Protein AF-A0A8T7GDS8-F1 (afdb_monomer)

Secondary structure (DSSP, 8-state):
------------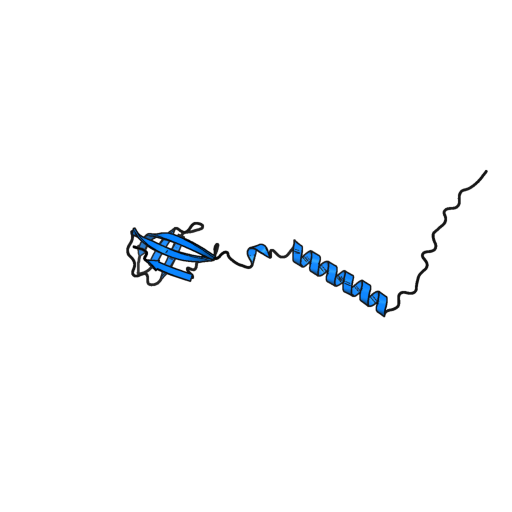-----HHHHHHHHHHHHHHHHHHHHHHTS-GGGSS--EEEEEEEEEEEETTEEEEE-SSSEEEETT----TT-EEEEEEETTSS-EEEEEE--

pLDDT: mean 84.27, std 15.58, range [41.81, 96.38]

Foldseek 3Di:
DDDDDDPPPPPPCPVQPPVNVCVVVVVVVVVVVVVCCVPVPPPVPPFFDKDKDKWFFQDDDPQWTWTQDPAGIEIDHNDPDDGGFIKTWIDGPPDRDTPDIDTDD

Structure (mmCIF, N/CA/C/O backbone):
data_AF-A0A8T7GDS8-F1
#
_entry.id   AF-A0A8T7GDS8-F1
#
loop_
_atom_site.group_PDB
_atom_site.id
_atom_site.type_symbol
_atom_site.label_atom_id
_atom_site.label_alt_id
_atom_site.label_comp_id
_atom_site.label_asym_id
_atom_site.label_entity_id
_atom_site.label_seq_id
_atom_site.pdbx_PDB_ins_code
_atom_site.Cartn_x
_atom_site.Cartn_y
_atom_site.Cartn_z
_atom_site.occupancy
_atom_site.B_iso_or_equiv
_atom_site.auth_seq_id
_atom_site.auth_comp_id
_atom_site.auth_asym_id
_atom_site.auth_atom_id
_atom_site.pdbx_PDB_model_num
ATOM 1 N N . MET A 1 1 ? 12.738 4.293 -81.200 1.00 45.09 1 MET A N 1
ATOM 2 C CA . MET A 1 1 ? 12.335 5.231 -80.138 1.00 45.09 1 MET A CA 1
ATOM 3 C C . MET A 1 1 ? 12.560 4.521 -78.818 1.00 45.09 1 MET A C 1
ATOM 5 O O . MET A 1 1 ? 12.277 3.336 -78.733 1.00 45.09 1 MET A O 1
ATOM 9 N N . ASP A 1 2 ? 13.202 5.259 -77.927 1.00 41.81 2 ASP A N 1
ATOM 10 C CA . ASP A 1 2 ? 13.805 4.973 -76.623 1.00 41.81 2 ASP A CA 1
ATOM 11 C C . ASP A 1 2 ? 13.307 3.759 -75.802 1.00 41.81 2 ASP A C 1
ATOM 13 O O . ASP A 1 2 ? 12.123 3.643 -75.493 1.00 41.81 2 ASP A O 1
ATOM 17 N N . TYR A 1 3 ? 14.245 2.886 -75.407 1.00 49.97 3 TYR A N 1
ATOM 18 C CA . TYR A 1 3 ? 14.071 1.899 -74.335 1.00 49.97 3 TYR A CA 1
ATOM 19 C C . TYR A 1 3 ? 14.642 2.514 -73.054 1.00 49.97 3 TYR A C 1
ATOM 21 O O . TYR A 1 3 ? 15.858 2.544 -72.876 1.00 49.97 3 TYR A O 1
ATOM 29 N N . GLY A 1 4 ? 13.768 3.016 -72.179 1.00 45.41 4 GLY A N 1
ATOM 30 C CA . GLY A 1 4 ? 14.158 3.572 -70.884 1.00 45.41 4 GLY A CA 1
ATOM 31 C C . GLY A 1 4 ? 14.806 2.502 -70.005 1.00 45.41 4 GLY A C 1
ATOM 32 O O . GLY A 1 4 ? 14.130 1.601 -69.508 1.00 45.41 4 GLY A O 1
ATOM 33 N N . GLY A 1 5 ? 16.128 2.589 -69.857 1.00 42.50 5 GLY A N 1
ATOM 34 C CA . GLY A 1 5 ? 16.913 1.775 -68.940 1.00 42.50 5 GLY A CA 1
ATOM 35 C C . GLY A 1 5 ? 16.553 2.101 -67.495 1.00 42.50 5 GLY A C 1
ATOM 36 O O . GLY A 1 5 ? 16.478 3.261 -67.100 1.00 42.50 5 GLY A O 1
ATOM 37 N N . TYR A 1 6 ? 16.322 1.060 -66.706 1.00 58.66 6 TYR A N 1
ATOM 38 C CA . TYR A 1 6 ? 16.236 1.158 -65.261 1.00 58.66 6 TYR A CA 1
ATOM 39 C C . TYR A 1 6 ? 17.641 1.489 -64.742 1.00 58.66 6 TYR A C 1
ATOM 41 O O . TYR A 1 6 ? 18.564 0.680 -64.839 1.00 58.66 6 TYR A O 1
ATOM 49 N 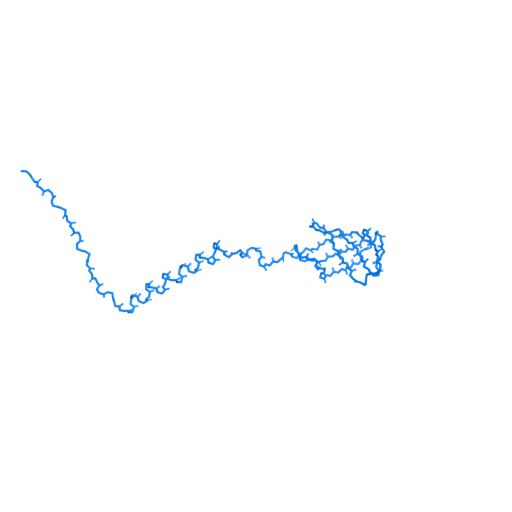N . GLU A 1 7 ? 17.829 2.699 -64.226 1.00 51.03 7 GLU A N 1
ATOM 50 C CA . GLU A 1 7 ? 19.009 3.016 -63.432 1.00 51.03 7 GLU A CA 1
ATOM 51 C C . GLU A 1 7 ? 18.908 2.195 -62.145 1.00 51.03 7 GLU A C 1
ATOM 53 O O . GLU A 1 7 ? 18.185 2.538 -61.209 1.00 51.03 7 GLU A O 1
ATOM 58 N N . ILE A 1 8 ? 19.593 1.050 -62.116 1.00 54.56 8 ILE A N 1
ATOM 59 C CA . ILE A 1 8 ? 19.934 0.402 -60.856 1.00 54.56 8 ILE A CA 1
ATOM 60 C C . ILE A 1 8 ? 20.828 1.417 -60.151 1.00 54.56 8 ILE A C 1
ATOM 62 O O . ILE A 1 8 ? 21.990 1.583 -60.527 1.00 54.56 8 ILE A O 1
ATOM 66 N N . ALA A 1 9 ? 20.275 2.149 -59.185 1.00 52.50 9 ALA A N 1
ATOM 67 C CA . ALA A 1 9 ? 21.082 2.911 -58.254 1.00 52.50 9 ALA A CA 1
ATOM 68 C C . ALA A 1 9 ? 22.052 1.908 -57.626 1.00 52.50 9 ALA A C 1
ATOM 70 O O . ALA A 1 9 ? 21.640 1.025 -56.874 1.00 52.50 9 ALA A O 1
ATOM 71 N N . ASN A 1 10 ? 23.322 1.983 -58.031 1.00 46.03 10 ASN A N 1
ATOM 72 C CA . ASN A 1 10 ? 24.399 1.281 -57.361 1.00 46.03 10 ASN A CA 1
ATOM 73 C C . ASN A 1 10 ? 24.321 1.710 -55.899 1.00 46.03 10 ASN A C 1
ATOM 75 O O . ASN A 1 10 ? 24.590 2.867 -55.577 1.00 46.03 10 ASN A O 1
ATOM 79 N N . GLU A 1 11 ? 23.890 0.795 -55.037 1.00 52.12 11 GLU A N 1
ATOM 80 C CA . GLU A 1 11 ? 24.012 0.954 -53.602 1.00 52.12 11 GLU A CA 1
ATOM 81 C C . GLU A 1 11 ? 25.517 1.006 -53.341 1.00 52.12 11 GLU A C 1
ATOM 83 O O . GLU A 1 11 ? 26.232 0.006 -53.439 1.00 52.12 11 GLU A O 1
ATOM 88 N N . GLU A 1 12 ? 26.027 2.223 -53.163 1.00 44.94 12 GLU A N 1
ATOM 89 C CA . GLU A 1 12 ? 27.414 2.474 -52.824 1.00 44.94 12 GLU A CA 1
ATOM 90 C C . GLU A 1 12 ? 27.638 1.795 -51.471 1.00 44.94 12 GLU A C 1
ATOM 92 O O . GLU A 1 12 ? 27.266 2.312 -50.417 1.00 44.94 12 GLU A O 1
ATOM 97 N N . HIS A 1 13 ? 28.163 0.567 -51.500 1.00 51.69 13 HIS A N 1
ATOM 98 C CA . HIS A 1 13 ? 28.569 -0.156 -50.307 1.00 51.69 13 HIS A CA 1
ATOM 99 C C . HIS A 1 13 ? 29.751 0.598 -49.691 1.00 51.69 13 HIS A C 1
ATOM 101 O O . HIS A 1 13 ? 30.913 0.224 -49.854 1.00 51.69 13 HIS A O 1
ATOM 107 N N . HIS A 1 14 ? 29.459 1.669 -48.952 1.00 56.06 14 HIS A N 1
ATOM 108 C CA . HIS A 1 14 ? 30.340 2.160 -47.912 1.00 56.06 14 HIS A CA 1
ATOM 109 C C . HIS A 1 14 ? 30.608 0.957 -47.016 1.00 56.06 14 HIS A C 1
ATOM 111 O O . HIS A 1 14 ? 29.706 0.500 -46.314 1.00 56.06 14 HIS A O 1
ATOM 117 N N . GLY A 1 15 ? 31.813 0.388 -47.098 1.00 58.81 15 GLY A N 1
ATOM 118 C CA . GLY A 1 15 ? 32.233 -0.698 -46.226 1.00 58.81 15 GLY A CA 1
ATOM 119 C C . GLY A 1 15 ? 32.066 -0.229 -44.790 1.00 58.81 15 GLY A C 1
ATOM 120 O O . GLY A 1 15 ? 32.892 0.534 -44.288 1.00 58.81 15 GLY A O 1
ATOM 121 N N . LEU A 1 16 ? 30.950 -0.610 -44.165 1.00 64.50 16 LEU A N 1
ATOM 122 C CA . LEU A 1 16 ? 30.622 -0.189 -42.816 1.00 64.50 16 LEU A CA 1
ATOM 123 C C . LEU A 1 16 ? 31.744 -0.701 -41.930 1.00 64.50 16 LEU A C 1
ATOM 125 O O . LEU A 1 16 ? 31.974 -1.907 -41.826 1.00 64.50 16 LEU A O 1
ATOM 129 N N . SER A 1 17 ? 32.474 0.225 -41.313 1.00 83.88 17 SER A N 1
ATOM 130 C CA . SER A 1 17 ? 33.510 -0.149 -40.363 1.00 83.88 17 SER A CA 1
ATOM 131 C C . SER A 1 17 ? 32.877 -1.024 -39.282 1.00 83.88 17 SER A C 1
ATOM 133 O O . SER A 1 17 ? 31.769 -0.732 -38.831 1.00 83.88 17 SER A O 1
ATOM 135 N N . ASN A 1 18 ? 33.580 -2.050 -38.797 1.00 82.62 18 ASN A N 1
ATOM 136 C CA . ASN A 1 18 ? 33.098 -2.906 -37.702 1.00 82.62 18 ASN A CA 1
ATOM 137 C C . ASN A 1 18 ? 32.609 -2.088 -36.491 1.00 82.62 18 ASN A C 1
ATOM 139 O O . ASN A 1 18 ? 31.694 -2.497 -35.780 1.00 82.62 18 ASN A O 1
ATOM 143 N N . ARG A 1 19 ? 33.177 -0.890 -36.289 1.00 82.94 19 ARG A N 1
ATOM 144 C CA . ARG A 1 19 ? 32.731 0.076 -35.281 1.00 82.94 19 ARG A CA 1
ATOM 145 C C . ARG A 1 19 ? 31.352 0.673 -35.591 1.00 82.94 19 ARG A C 1
ATOM 147 O O . ARG A 1 19 ? 30.538 0.803 -34.687 1.00 82.94 19 ARG A O 1
ATOM 154 N N . GLN A 1 20 ? 31.086 1.037 -36.842 1.00 86.69 20 GLN A N 1
ATOM 155 C CA . GLN A 1 20 ? 29.784 1.550 -37.282 1.00 86.69 20 GLN A CA 1
ATOM 156 C C . GLN A 1 20 ? 28.722 0.448 -37.258 1.00 86.69 20 GLN A C 1
ATOM 158 O O . GLN A 1 20 ? 27.622 0.676 -36.764 1.00 86.69 20 GLN A O 1
ATOM 163 N N . LEU A 1 21 ? 29.072 -0.762 -37.701 1.00 87.19 21 LEU A N 1
ATOM 164 C CA . LEU A 1 21 ? 28.168 -1.909 -37.661 1.00 87.19 21 LEU A CA 1
ATOM 165 C C . LEU A 1 21 ? 27.805 -2.294 -36.220 1.00 87.19 21 LEU A C 1
ATOM 167 O O . LEU A 1 21 ? 26.635 -2.517 -35.920 1.00 87.19 21 LEU A O 1
ATOM 171 N N . GLY A 1 22 ? 28.784 -2.295 -35.309 1.00 93.06 22 GLY A N 1
ATOM 172 C CA . GLY A 1 22 ? 28.547 -2.539 -33.886 1.00 93.06 22 GLY A CA 1
ATOM 173 C C . GLY A 1 22 ? 27.625 -1.500 -33.244 1.00 93.06 22 GLY A C 1
ATOM 174 O O . GLY A 1 22 ? 26.774 -1.859 -32.433 1.00 93.06 22 GLY A O 1
ATOM 175 N N . LEU A 1 23 ? 27.738 -0.227 -33.64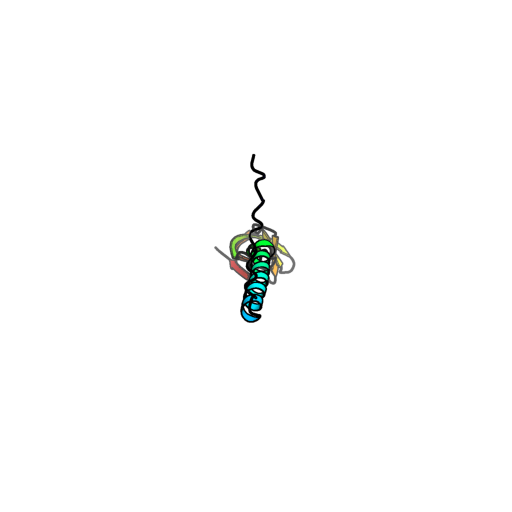0 1.00 93.69 23 LEU A N 1
ATOM 176 C CA . LEU A 1 23 ? 26.839 0.830 -33.171 1.00 93.69 23 LEU A CA 1
ATOM 177 C C . LEU A 1 23 ? 25.410 0.624 -33.674 1.00 93.69 23 LEU A C 1
ATOM 179 O O . LEU A 1 23 ? 24.489 0.674 -32.869 1.00 93.69 23 LEU A O 1
ATOM 183 N N . ILE A 1 24 ? 25.228 0.352 -34.968 1.00 93.12 24 ILE A N 1
ATOM 184 C CA . ILE A 1 24 ? 23.902 0.129 -35.565 1.00 93.12 24 ILE A CA 1
ATOM 185 C C . ILE A 1 24 ? 23.232 -1.101 -34.946 1.00 93.12 24 ILE A C 1
ATOM 187 O O . ILE A 1 24 ? 22.060 -1.061 -34.578 1.00 93.12 24 ILE A O 1
ATOM 191 N N . PHE A 1 25 ? 23.979 -2.192 -34.784 1.00 94.06 25 PHE A N 1
ATOM 192 C CA . PHE A 1 25 ? 23.455 -3.412 -34.181 1.00 94.06 25 PHE A CA 1
ATOM 193 C C . PHE A 1 25 ? 23.107 -3.212 -32.701 1.00 94.06 25 PHE A C 1
ATOM 195 O O . PHE A 1 25 ? 22.034 -3.613 -32.249 1.00 94.06 25 PHE A O 1
ATOM 202 N N . GLY A 1 26 ? 23.982 -2.537 -31.952 1.00 95.12 26 GLY A N 1
ATOM 203 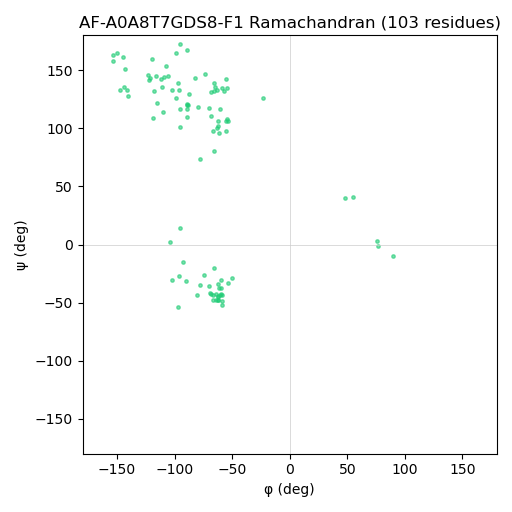C CA . GLY A 1 26 ? 23.752 -2.232 -30.544 1.00 95.12 26 GLY A CA 1
ATOM 204 C C . GLY A 1 26 ? 22.524 -1.347 -30.328 1.00 95.12 26 GLY A C 1
ATOM 205 O O . GLY A 1 26 ? 21.699 -1.644 -29.464 1.00 95.12 26 GLY A O 1
ATOM 206 N N . THR A 1 27 ? 22.361 -0.292 -31.130 1.00 94.88 27 THR A N 1
ATOM 207 C CA . THR A 1 27 ? 21.200 0.602 -31.020 1.00 94.88 27 THR A CA 1
ATOM 208 C C . THR A 1 27 ? 19.909 -0.071 -31.468 1.00 94.88 27 THR A C 1
ATOM 210 O O . THR A 1 27 ? 18.880 0.148 -30.832 1.00 94.88 27 THR A O 1
ATOM 213 N N . ALA A 1 28 ? 19.947 -0.931 -32.490 1.00 95.38 28 ALA A N 1
ATOM 214 C CA . ALA A 1 28 ? 18.784 -1.700 -32.922 1.00 95.38 28 ALA A CA 1
ATOM 215 C C . ALA A 1 28 ? 18.285 -2.646 -31.818 1.00 95.38 28 ALA A C 1
ATOM 217 O O . ALA A 1 28 ? 17.099 -2.638 -31.491 1.00 95.38 28 ALA A O 1
ATOM 218 N N . ILE A 1 29 ? 19.186 -3.406 -31.186 1.00 96.38 29 ILE A N 1
ATOM 219 C CA . ILE A 1 29 ? 18.831 -4.299 -30.073 1.00 96.38 29 ILE A CA 1
ATOM 220 C C . ILE A 1 29 ? 18.276 -3.505 -28.890 1.00 96.38 29 ILE A C 1
ATOM 222 O O . ILE A 1 29 ? 17.226 -3.857 -28.351 1.00 96.38 29 ILE A O 1
ATOM 226 N N . LEU A 1 30 ? 18.947 -2.420 -28.495 1.00 95.88 30 LEU A N 1
ATOM 227 C CA . LEU A 1 30 ? 18.478 -1.574 -27.399 1.00 95.88 30 LEU A CA 1
ATOM 228 C C . LEU A 1 30 ? 17.088 -0.994 -27.699 1.00 95.88 30 LEU A C 1
ATOM 230 O O . LEU A 1 30 ? 16.215 -1.017 -26.834 1.00 95.88 30 LEU A O 1
ATOM 234 N N . GLY A 1 31 ? 16.864 -0.533 -28.931 1.00 95.19 31 GLY A N 1
ATOM 235 C CA . GLY A 1 31 ? 15.574 -0.024 -29.389 1.00 95.19 31 GLY A CA 1
ATOM 236 C C . GLY A 1 31 ? 14.460 -1.063 -29.268 1.00 95.19 31 GLY A C 1
ATOM 237 O O . GLY A 1 31 ? 13.388 -0.745 -28.755 1.00 95.19 31 GLY A O 1
ATOM 238 N N . ILE A 1 32 ? 14.729 -2.317 -29.647 1.00 94.56 32 ILE A N 1
ATOM 239 C CA . ILE A 1 32 ? 13.789 -3.430 -29.459 1.00 94.56 32 ILE A CA 1
ATOM 240 C C . ILE A 1 32 ? 13.455 -3.586 -27.971 1.00 94.56 32 ILE A C 1
ATOM 242 O O . ILE A 1 32 ? 12.284 -3.549 -27.609 1.00 94.56 32 ILE A O 1
ATOM 246 N N . PHE A 1 33 ? 14.447 -3.679 -27.083 1.00 93.44 33 PHE A N 1
ATOM 247 C CA . PHE A 1 33 ? 14.177 -3.824 -25.647 1.00 93.44 33 PHE A CA 1
ATOM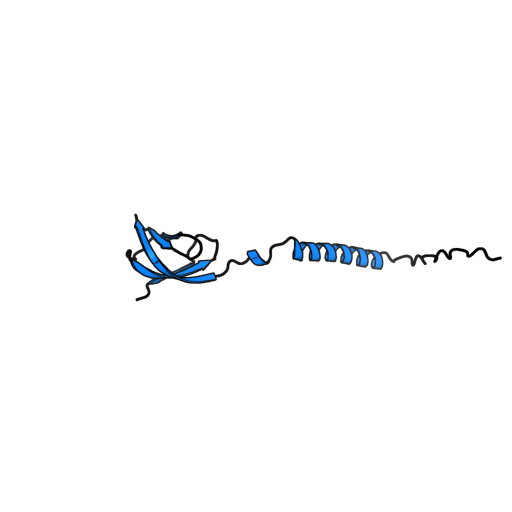 248 C C . PHE A 1 33 ? 13.370 -2.663 -25.061 1.00 93.44 33 PHE A C 1
ATOM 250 O O . PHE A 1 33 ? 12.497 -2.903 -24.231 1.00 93.44 33 PHE A O 1
ATOM 257 N N . VAL A 1 34 ? 13.604 -1.427 -25.509 1.00 92.19 34 VAL A N 1
ATOM 258 C CA . VAL A 1 34 ? 12.818 -0.261 -25.077 1.00 92.19 34 VAL A CA 1
ATOM 259 C C . VAL A 1 34 ? 11.359 -0.388 -25.511 1.00 92.19 34 VAL A C 1
ATOM 261 O O . VAL A 1 34 ? 10.465 -0.214 -24.688 1.00 92.19 34 VAL A O 1
ATOM 264 N N . VAL A 1 35 ? 11.096 -0.743 -26.772 1.00 91.19 35 VAL A N 1
ATOM 265 C CA . VAL A 1 35 ? 9.727 -0.963 -27.268 1.00 91.19 35 VAL A CA 1
ATOM 266 C C . VAL A 1 35 ? 9.046 -2.070 -26.458 1.00 91.19 35 VAL A C 1
ATOM 268 O O . VAL A 1 35 ? 7.951 -1.874 -25.934 1.00 91.19 35 VAL A O 1
ATOM 271 N N . PHE A 1 36 ? 9.714 -3.207 -26.265 1.00 90.44 36 PHE A N 1
ATOM 272 C CA . PHE A 1 36 ? 9.174 -4.310 -25.470 1.00 90.44 36 PHE A CA 1
ATOM 273 C C . PHE A 1 36 ? 8.901 -3.884 -24.017 1.00 90.44 36 PHE A C 1
ATOM 275 O O . PHE A 1 36 ? 7.829 -4.170 -23.490 1.00 90.44 36 PHE A O 1
ATOM 282 N N . ALA A 1 37 ? 9.807 -3.140 -23.382 1.00 85.81 37 ALA A N 1
ATOM 283 C CA . ALA A 1 37 ? 9.610 -2.637 -22.025 1.00 85.81 37 ALA A CA 1
ATOM 284 C C . ALA A 1 37 ? 8.415 -1.677 -21.914 1.00 85.81 37 ALA A C 1
ATOM 286 O O . ALA A 1 37 ? 7.727 -1.684 -20.900 1.00 85.81 37 ALA A O 1
ATOM 287 N N . LEU A 1 38 ? 8.133 -0.875 -22.943 1.00 85.12 38 LEU A N 1
ATOM 288 C CA . LEU A 1 38 ? 7.010 0.065 -22.921 1.00 85.12 38 LEU A CA 1
ATOM 289 C C . LEU A 1 38 ? 5.653 -0.604 -23.177 1.00 85.12 38 LEU A C 1
ATOM 291 O O . LEU A 1 38 ? 4.656 -0.172 -22.602 1.00 85.12 38 LEU A O 1
ATOM 295 N N . PHE A 1 39 ? 5.598 -1.630 -24.033 1.00 84.62 39 PHE A N 1
ATOM 296 C CA . PHE A 1 39 ? 4.327 -2.229 -24.466 1.00 84.62 39 PHE A CA 1
ATOM 297 C C . PHE A 1 39 ? 3.986 -3.557 -23.787 1.00 84.62 39 PHE A C 1
ATOM 299 O O . PHE A 1 39 ? 2.808 -3.865 -23.626 1.00 84.62 39 PHE A O 1
ATOM 306 N N . ILE A 1 40 ? 4.983 -4.354 -23.396 1.00 82.12 40 ILE A N 1
ATOM 307 C CA . ILE A 1 40 ? 4.763 -5.682 -22.798 1.00 82.12 40 ILE A CA 1
ATOM 308 C C . ILE A 1 40 ? 4.805 -5.616 -21.276 1.00 82.12 40 ILE A C 1
ATOM 310 O O . ILE A 1 40 ? 4.154 -6.422 -20.614 1.00 8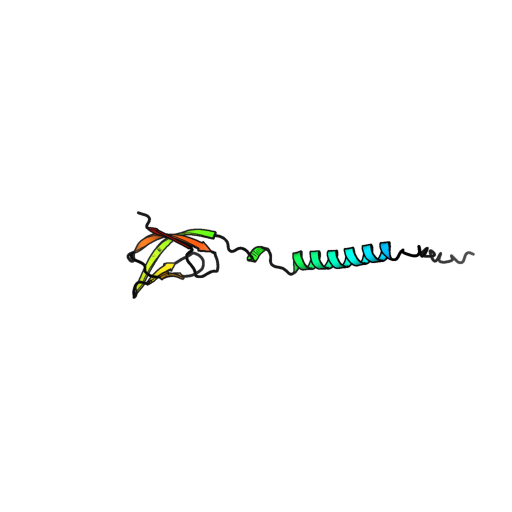2.12 40 ILE A O 1
ATOM 314 N N . PHE A 1 41 ? 5.528 -4.654 -20.700 1.00 78.62 41 PHE A N 1
ATOM 315 C CA . PHE A 1 41 ? 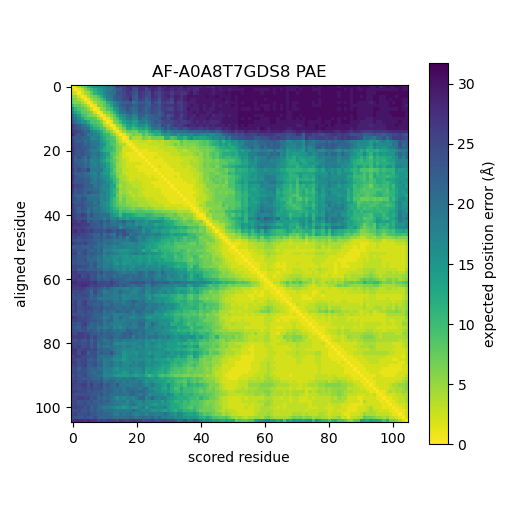5.581 -4.517 -19.255 1.00 78.62 41 PHE A CA 1
ATOM 316 C C . PHE A 1 41 ? 4.442 -3.620 -18.741 1.00 78.62 41 PHE A C 1
ATOM 318 O O . PHE A 1 41 ? 4.372 -2.439 -19.094 1.00 78.62 41 PHE A O 1
ATOM 325 N N . PRO A 1 42 ? 3.552 -4.124 -17.870 1.00 71.75 42 PRO A N 1
ATOM 326 C CA . PRO A 1 42 ? 2.474 -3.330 -17.298 1.00 71.75 42 PRO A CA 1
ATOM 327 C C . PRO A 1 42 ? 3.015 -2.432 -16.174 1.00 71.75 42 PRO A C 1
ATOM 329 O O . PRO A 1 42 ? 2.757 -2.674 -14.997 1.00 71.75 42 PRO A O 1
ATOM 332 N N . ILE A 1 43 ? 3.746 -1.362 -16.523 1.00 67.50 43 ILE A N 1
ATOM 333 C CA . ILE A 1 43 ? 4.302 -0.402 -15.543 1.00 67.50 43 ILE A CA 1
ATOM 334 C C . ILE A 1 43 ? 3.194 0.146 -14.621 1.00 67.50 43 ILE A C 1
ATOM 336 O O . ILE A 1 43 ? 3.425 0.382 -13.438 1.00 67.50 43 ILE A O 1
ATOM 340 N N . LYS A 1 44 ? 1.966 0.294 -15.138 1.00 66.06 44 LYS A N 1
ATOM 341 C CA . LYS A 1 44 ? 0.822 0.864 -14.406 1.00 66.06 44 LYS A CA 1
ATOM 342 C C . LYS A 1 44 ? 0.337 0.022 -13.217 1.00 66.06 44 LYS A C 1
ATOM 344 O O . LYS A 1 44 ? -0.298 0.582 -12.336 1.00 66.06 44 LYS A O 1
ATOM 349 N N . ASN A 1 45 ? 0.660 -1.273 -13.160 1.00 66.56 45 ASN A N 1
ATOM 350 C CA . ASN A 1 45 ? 0.228 -2.164 -12.074 1.00 66.56 45 ASN A CA 1
ATOM 351 C C . ASN A 1 45 ? 1.347 -2.481 -11.068 1.00 66.56 45 ASN A C 1
ATOM 353 O O . ASN A 1 45 ? 1.132 -3.270 -10.151 1.00 66.56 45 ASN A O 1
ATOM 357 N N . LEU A 1 46 ? 2.546 -1.908 -11.232 1.00 72.94 46 LEU A N 1
ATOM 358 C CA . LEU A 1 46 ? 3.680 -2.228 -10.359 1.00 72.94 46 LEU A CA 1
ATOM 359 C C . LEU A 1 46 ? 3.579 -1.613 -8.963 1.00 72.94 46 LEU A C 1
ATOM 361 O O . LEU A 1 46 ? 4.151 -2.154 -8.020 1.00 72.94 46 LEU A O 1
ATOM 365 N N . PHE A 1 47 ? 2.869 -0.495 -8.830 1.00 80.44 47 PHE A N 1
ATOM 366 C CA . PHE A 1 47 ? 2.705 0.197 -7.560 1.00 80.44 47 PHE A CA 1
ATOM 367 C C . PHE A 1 47 ? 1.222 0.233 -7.209 1.00 80.44 47 PHE A C 1
ATOM 369 O O . PHE A 1 47 ? 0.465 0.943 -7.872 1.00 80.44 47 PHE A O 1
ATOM 376 N N . PRO A 1 48 ? 0.793 -0.539 -6.197 1.00 83.50 48 PRO A N 1
ATOM 377 C CA . PRO A 1 48 ? -0.567 -0.457 -5.700 1.00 83.50 48 PRO A CA 1
ATOM 378 C C . PRO A 1 48 ? -0.866 0.964 -5.222 1.00 83.50 48 PRO A C 1
ATOM 380 O O . PRO A 1 48 ? -0.060 1.558 -4.501 1.00 83.50 48 PRO A O 1
ATOM 383 N N . GLU A 1 49 ? -2.028 1.489 -5.595 1.00 88.81 49 GLU A N 1
ATOM 384 C CA . GLU A 1 49 ? -2.513 2.766 -5.079 1.00 88.81 49 GLU A CA 1
ATOM 385 C C . GLU A 1 49 ? -2.736 2.666 -3.565 1.00 88.81 49 GLU A C 1
ATOM 387 O O . GLU A 1 49 ? -3.313 1.691 -3.078 1.00 88.81 49 GLU A O 1
ATOM 392 N N . LEU A 1 50 ? -2.247 3.657 -2.817 1.00 92.44 50 LEU A N 1
ATOM 393 C CA . LEU A 1 50 ? -2.444 3.731 -1.374 1.00 92.44 50 LEU A CA 1
ATOM 394 C C . LEU A 1 50 ? -3.735 4.506 -1.093 1.00 92.44 50 LEU A C 1
ATOM 396 O O . LEU A 1 50 ? -3.794 5.714 -1.312 1.00 92.44 50 LEU A O 1
ATOM 400 N N . ILE A 1 51 ? -4.759 3.806 -0.615 1.00 94.06 51 ILE A N 1
ATOM 401 C CA . ILE A 1 51 ? -6.083 4.365 -0.339 1.00 94.06 51 ILE A CA 1
ATOM 402 C C . ILE A 1 51 ? -6.231 4.577 1.159 1.00 94.06 51 ILE A C 1
ATOM 404 O O . ILE A 1 51 ? -5.949 3.668 1.939 1.00 94.06 51 ILE A O 1
ATOM 408 N N . THR A 1 52 ? -6.721 5.758 1.543 1.00 95.56 52 THR A N 1
ATOM 409 C CA . THR A 1 52 ? -7.170 6.054 2.907 1.00 95.56 52 THR A CA 1
ATOM 410 C C . THR A 1 52 ? -8.663 6.340 2.890 1.00 95.56 52 THR A C 1
ATOM 412 O O . THR A 1 52 ? -9.110 7.261 2.208 1.00 95.56 52 THR A O 1
ATOM 415 N N . GLU A 1 53 ? -9.441 5.568 3.643 1.00 95.19 53 GLU A N 1
ATOM 416 C CA . GLU A 1 53 ? -10.893 5.732 3.696 1.00 95.19 53 GLU A CA 1
ATOM 417 C C . GLU A 1 53 ? -11.486 5.440 5.075 1.00 95.19 53 GLU A C 1
ATOM 419 O O . GLU A 1 53 ? -10.872 4.791 5.925 1.00 95.19 53 GLU A O 1
ATOM 424 N N . GLN A 1 54 ? -12.708 5.935 5.285 1.00 95.62 54 GLN A N 1
ATOM 425 C CA . GLN A 1 54 ? -13.464 5.735 6.515 1.00 95.62 54 GLN A CA 1
ATOM 426 C C . GLN A 1 54 ? -14.403 4.544 6.357 1.00 95.62 54 GLN A C 1
ATOM 428 O O . GLN A 1 54 ? -15.342 4.576 5.564 1.00 95.62 54 GLN A O 1
ATOM 433 N N . VAL A 1 55 ? -14.173 3.508 7.150 1.00 94.88 55 VAL A N 1
ATOM 434 C CA . VAL A 1 55 ? -14.947 2.268 7.145 1.00 94.88 55 VAL A CA 1
ATOM 435 C C . VAL A 1 55 ? -15.588 2.036 8.501 1.00 94.88 55 VAL A C 1
ATOM 437 O O . VAL A 1 55 ? -15.162 2.576 9.520 1.00 94.88 55 VAL A O 1
ATOM 440 N N . THR A 1 56 ? -16.627 1.212 8.525 1.00 95.25 56 THR A N 1
ATOM 441 C CA . THR A 1 56 ? -17.258 0.765 9.770 1.00 95.25 56 THR A CA 1
ATOM 442 C C . THR A 1 56 ? -16.995 -0.720 9.963 1.00 95.25 56 THR A C 1
ATOM 444 O O . THR A 1 56 ? -16.997 -1.486 8.998 1.00 95.25 56 THR A O 1
ATOM 447 N N . ILE A 1 57 ? -16.772 -1.137 11.208 1.00 94.88 57 ILE A N 1
ATOM 448 C CA . ILE A 1 57 ? -16.602 -2.554 11.535 1.00 94.88 57 ILE A CA 1
ATOM 449 C C . ILE A 1 57 ? -17.933 -3.273 11.372 1.00 94.88 57 ILE A C 1
ATOM 451 O O . ILE A 1 57 ? -18.892 -2.979 12.088 1.00 94.88 57 ILE A O 1
ATOM 455 N N . VAL A 1 58 ? -17.967 -4.233 10.449 1.00 94.62 58 VAL A N 1
ATOM 456 C CA . VAL A 1 58 ? -19.170 -5.010 10.122 1.00 94.62 58 VAL A CA 1
ATOM 457 C C . VAL A 1 58 ? -19.298 -6.266 10.976 1.00 94.62 58 VAL A C 1
ATOM 459 O O . VAL A 1 58 ? -20.410 -6.675 11.298 1.00 94.62 58 VAL A O 1
ATOM 462 N N . SER A 1 59 ? -18.181 -6.872 11.384 1.00 93.75 59 SER A N 1
ATOM 463 C CA . SER A 1 59 ? -18.197 -8.047 12.255 1.00 93.75 59 SER A CA 1
ATOM 464 C C . SER A 1 59 ? -16.920 -8.171 13.083 1.00 93.75 59 SER A C 1
ATOM 466 O O . SER A 1 59 ? -15.874 -7.612 12.743 1.00 93.75 59 SER A O 1
ATOM 468 N N . LYS A 1 60 ? -17.024 -8.903 14.196 1.00 93.62 60 LYS A N 1
ATOM 469 C CA . LYS A 1 60 ? -15.908 -9.255 15.073 1.00 93.62 60 LYS A CA 1
ATOM 470 C C . LYS A 1 60 ? -16.066 -10.696 15.550 1.00 93.62 60 LYS A C 1
ATOM 472 O O . LYS A 1 60 ? -17.120 -11.047 16.073 1.00 93.62 60 LYS A O 1
ATOM 477 N N . SER A 1 61 ? -15.029 -11.511 15.389 1.00 91.88 61 SER A N 1
ATOM 478 C CA . SER A 1 61 ? -14.981 -12.906 15.845 1.00 91.88 61 SER A CA 1
ATOM 479 C C . SER A 1 61 ? -13.547 -13.261 16.232 1.00 91.88 61 SER A C 1
ATOM 481 O O . SER A 1 61 ? -12.619 -12.896 15.517 1.00 91.88 61 SER A O 1
ATOM 483 N N . ASP A 1 62 ? -13.356 -13.892 17.393 1.00 87.12 62 ASP A N 1
ATOM 484 C CA . ASP A 1 62 ? -12.058 -14.390 17.880 1.00 87.12 62 ASP A CA 1
ATOM 485 C C . ASP A 1 62 ? -10.898 -13.378 17.783 1.00 87.12 62 ASP A C 1
ATOM 487 O O . ASP A 1 62 ? -9.772 -13.701 17.410 1.00 87.12 62 ASP A O 1
ATOM 491 N N . GLY A 1 63 ? -11.178 -12.107 18.097 1.00 86.06 63 GLY A N 1
ATOM 492 C CA . GLY A 1 63 ? -10.183 -11.027 18.052 1.00 86.06 63 GLY A CA 1
ATOM 493 C C . GLY A 1 63 ? -9.831 -10.522 16.644 1.00 86.06 63 GLY A C 1
ATOM 494 O O . GLY A 1 63 ? -8.995 -9.626 16.522 1.00 86.06 63 GLY A O 1
ATOM 495 N N . GLN A 1 64 ? -10.479 -11.032 15.593 1.00 93.00 64 GLN A N 1
ATOM 496 C CA . GLN A 1 64 ? -10.449 -10.474 14.242 1.00 93.00 64 GLN A CA 1
ATOM 497 C C . GLN A 1 64 ? -11.667 -9.584 13.997 1.00 93.00 64 GLN A C 1
ATOM 499 O O . GLN A 1 64 ? -12.799 -9.969 14.290 1.00 93.00 64 GLN A O 1
ATOM 504 N N . CYS A 1 65 ? -11.437 -8.399 13.437 1.00 94.25 65 CYS A N 1
ATOM 505 C CA . CYS A 1 65 ? -12.500 -7.527 12.938 1.00 94.25 65 CYS A CA 1
ATOM 506 C C . CYS A 1 65 ? -12.524 -7.547 11.418 1.00 94.25 65 CYS A C 1
ATOM 508 O O . CYS A 1 65 ? -11.465 -7.576 10.797 1.00 94.25 65 CYS A O 1
ATOM 510 N N . VAL A 1 66 ? -13.712 -7.463 10.829 1.00 94.50 66 VAL A N 1
ATOM 511 C CA . VAL A 1 66 ? -13.882 -7.305 9.385 1.00 94.50 66 VAL A CA 1
ATOM 512 C C . VAL A 1 66 ? -14.430 -5.917 9.092 1.00 94.50 66 VAL A C 1
ATOM 514 O O . VAL A 1 66 ? -15.351 -5.439 9.761 1.00 94.50 66 VAL A O 1
ATOM 517 N N . VAL A 1 67 ? -13.856 -5.278 8.080 1.00 94.94 67 VAL A N 1
ATOM 518 C CA . VAL A 1 67 ? -14.313 -4.010 7.511 1.00 94.94 67 VAL A CA 1
ATOM 519 C C . VAL A 1 67 ? -14.577 -4.198 6.023 1.00 94.94 67 VAL A C 1
ATOM 521 O O . VAL A 1 67 ? -13.881 -4.967 5.361 1.00 94.94 67 VAL A O 1
ATOM 524 N N . ASN A 1 68 ? -15.575 -3.498 5.491 1.00 93.25 68 ASN A N 1
ATOM 525 C CA . ASN A 1 68 ? -15.785 -3.430 4.048 1.00 93.25 68 ASN A CA 1
ATOM 526 C C . ASN A 1 68 ? -14.987 -2.254 3.490 1.00 93.25 68 ASN A C 1
ATOM 528 O O . ASN A 1 68 ? -15.268 -1.110 3.843 1.00 93.25 68 ASN A O 1
ATOM 532 N N . SER A 1 69 ? -14.015 -2.553 2.634 1.00 91.56 69 SER A N 1
ATOM 533 C CA . SER A 1 69 ? -13.314 -1.568 1.808 1.00 91.56 69 SER A CA 1
ATOM 534 C C . SER A 1 69 ? -13.943 -1.479 0.419 1.00 91.56 69 SER A C 1
ATOM 536 O O . SER A 1 69 ? -14.814 -2.284 0.082 1.00 91.56 69 SER A O 1
ATOM 538 N N . GLN A 1 70 ? -13.509 -0.515 -0.398 1.00 88.81 70 GLN A N 1
ATOM 539 C CA . GLN A 1 70 ? -14.075 -0.302 -1.743 1.00 88.81 70 GLN A CA 1
ATOM 540 C C . GLN A 1 70 ? -13.943 -1.507 -2.675 1.00 88.81 70 GLN A C 1
ATOM 542 O O . GLN A 1 70 ? -14.772 -1.680 -3.564 1.00 88.81 70 GLN A O 1
ATOM 547 N N . ASP A 1 71 ? -12.897 -2.315 -2.506 1.00 89.31 71 ASP A N 1
ATOM 548 C CA . ASP A 1 71 ? -12.626 -3.461 -3.366 1.00 89.31 71 ASP A CA 1
ATOM 549 C C . ASP A 1 71 ? -13.131 -4.783 -2.777 1.00 89.31 71 ASP A C 1
ATOM 551 O O . ASP A 1 71 ? -13.882 -5.503 -3.433 1.00 89.31 71 ASP A O 1
ATOM 555 N N . HIS A 1 72 ? -12.737 -5.118 -1.548 1.00 92.62 72 HIS A N 1
ATOM 556 C CA . HIS A 1 72 ? -13.151 -6.348 -0.874 1.00 92.62 72 HIS A CA 1
ATOM 557 C C . HIS A 1 72 ? -13.138 -6.211 0.658 1.00 92.62 72 HIS A C 1
ATOM 559 O O . HIS A 1 72 ? -12.516 -5.294 1.198 1.00 92.62 72 HIS A O 1
ATOM 565 N N . PRO A 1 73 ? -13.810 -7.118 1.396 1.00 93.25 73 PRO A N 1
ATOM 566 C CA . PRO A 1 73 ? -13.742 -7.145 2.853 1.00 93.25 73 PRO A CA 1
ATOM 567 C C . PRO A 1 73 ? -12.333 -7.475 3.354 1.00 93.25 73 PRO A C 1
ATOM 569 O O . PRO A 1 73 ? -11.697 -8.413 2.871 1.00 93.25 73 PRO A O 1
ATOM 572 N N . ARG A 1 74 ? -11.862 -6.740 4.363 1.00 93.50 74 ARG A N 1
ATOM 573 C CA . ARG A 1 74 ? -10.518 -6.882 4.943 1.00 93.50 74 ARG A CA 1
ATOM 574 C C . ARG A 1 74 ? -10.591 -7.213 6.424 1.00 93.50 74 ARG A C 1
ATOM 576 O O . ARG A 1 74 ? -11.448 -6.696 7.140 1.00 93.50 74 ARG A O 1
ATOM 583 N N . GLY A 1 75 ? -9.670 -8.059 6.875 1.00 93.06 75 GLY A N 1
ATOM 584 C CA . GLY A 1 75 ? -9.531 -8.451 8.274 1.00 93.06 75 GLY A CA 1
ATOM 585 C C . GLY A 1 75 ? -8.467 -7.632 9.007 1.00 93.06 75 GLY A C 1
ATOM 586 O O . GLY A 1 75 ? -7.384 -7.404 8.476 1.00 93.06 75 GLY A O 1
ATOM 587 N N . ILE A 1 76 ? -8.750 -7.238 10.247 1.00 93.19 76 ILE A N 1
ATOM 588 C CA . ILE A 1 76 ? -7.786 -6.662 11.195 1.00 93.19 76 ILE A CA 1
ATOM 589 C C . ILE A 1 76 ? -7.562 -7.688 12.307 1.00 93.19 76 ILE A C 1
ATOM 591 O O . ILE A 1 76 ? -8.482 -7.983 13.074 1.00 93.19 76 ILE A O 1
ATOM 595 N N . SER A 1 77 ? -6.347 -8.228 12.408 1.00 91.88 77 SER A N 1
ATOM 596 C CA . SER A 1 77 ? -5.943 -9.127 13.496 1.00 91.88 77 SER A CA 1
ATOM 597 C C . SER A 1 77 ? -5.731 -8.369 14.807 1.00 91.88 77 SER A C 1
ATOM 599 O O . SER A 1 77 ? -5.235 -7.245 14.785 1.00 91.88 77 SER A O 1
ATOM 601 N N . ASN A 1 78 ? -6.025 -9.001 15.948 1.00 89.88 78 ASN A N 1
ATOM 602 C CA . ASN A 1 78 ? -5.871 -8.409 17.287 1.00 89.88 78 ASN A CA 1
ATOM 603 C C . ASN A 1 78 ? -6.619 -7.074 17.442 1.00 89.88 78 ASN A C 1
ATOM 605 O O . ASN A 1 78 ? -6.134 -6.108 18.031 1.00 89.88 78 ASN A O 1
ATOM 609 N N . CYS A 1 79 ? -7.826 -7.026 16.892 1.00 90.12 79 CYS A N 1
ATOM 610 C CA . CYS A 1 79 ? -8.658 -5.842 16.876 1.00 90.12 79 CYS A CA 1
ATOM 611 C C . CYS A 1 79 ? -9.379 -5.632 18.220 1.00 90.12 79 CYS A C 1
ATOM 613 O O . CYS A 1 79 ? -10.236 -6.424 18.627 1.00 90.12 79 CYS A O 1
ATOM 615 N N . ASN A 1 80 ? -9.094 -4.505 18.883 1.00 91.94 80 ASN A N 1
ATOM 616 C CA . ASN A 1 80 ? -9.760 -4.089 20.126 1.00 91.94 80 ASN A CA 1
ATOM 617 C C . ASN A 1 80 ? -10.936 -3.111 19.911 1.00 91.94 80 ASN A C 1
ATOM 619 O O . ASN A 1 80 ? -11.403 -2.462 20.841 1.00 91.94 80 ASN A O 1
ATOM 623 N N . TYR A 1 81 ? -11.412 -2.977 18.678 1.00 92.50 81 TYR A N 1
ATOM 624 C CA . TYR A 1 81 ? -12.565 -2.142 18.348 1.00 92.50 81 TYR A CA 1
ATOM 625 C C . TYR A 1 81 ? -13.873 -2.936 18.457 1.00 92.50 81 TYR A C 1
ATOM 627 O O . TYR A 1 81 ? -13.855 -4.168 18.552 1.00 92.50 81 TYR A O 1
ATOM 635 N N . ASN A 1 82 ? -15.006 -2.239 18.442 1.00 93.50 82 ASN A N 1
ATOM 636 C CA . ASN A 1 82 ? -16.338 -2.833 18.514 1.00 93.50 82 ASN A CA 1
ATOM 637 C C . ASN A 1 82 ? -17.061 -2.761 17.165 1.00 93.50 82 ASN A C 1
ATOM 639 O O . ASN A 1 82 ? -16.804 -1.875 16.354 1.00 93.50 82 ASN A O 1
ATOM 643 N N . VAL A 1 83 ? -17.994 -3.688 16.932 1.00 94.81 83 VAL A N 1
ATOM 644 C CA . VAL A 1 83 ? -18.883 -3.635 15.760 1.00 94.81 83 VAL A CA 1
ATOM 645 C C . VAL A 1 83 ? -19.633 -2.300 15.762 1.00 94.81 83 VAL A C 1
ATOM 647 O O . VAL A 1 83 ? -20.152 -1.889 16.798 1.00 94.81 83 VAL A O 1
ATOM 650 N N . GLY A 1 84 ? -19.661 -1.619 14.616 1.00 93.69 84 GLY A N 1
ATOM 651 C CA . GLY A 1 84 ? -20.219 -0.270 14.486 1.00 93.69 84 GLY A CA 1
ATOM 652 C 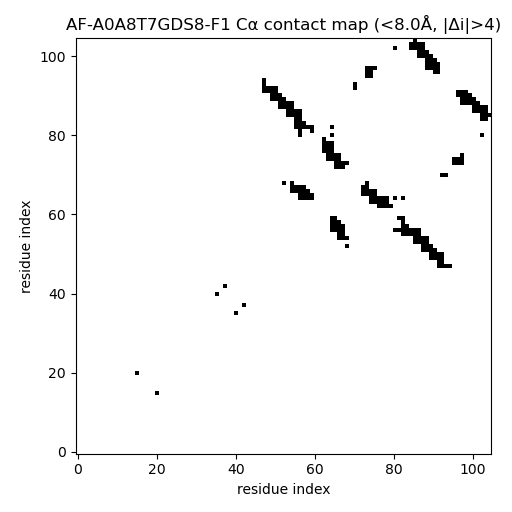C . GLY A 1 84 ? -19.226 0.877 14.718 1.00 93.69 84 GLY A C 1
ATOM 653 O O . GLY A 1 84 ? -19.560 2.019 14.407 1.00 93.69 84 GLY A O 1
ATOM 654 N N . ASP A 1 85 ? -18.006 0.610 15.200 1.00 95.06 85 ASP A N 1
ATOM 655 C CA . ASP A 1 85 ? -16.968 1.641 15.290 1.00 95.06 85 ASP A CA 1
ATOM 656 C C . ASP A 1 85 ? -16.543 2.109 13.892 1.00 95.06 85 ASP A C 1
ATOM 658 O O . ASP A 1 85 ? -16.349 1.298 12.981 1.00 95.06 85 ASP A O 1
ATOM 662 N N . LYS A 1 86 ? -16.346 3.424 13.750 1.00 95.31 86 LYS A N 1
ATOM 663 C CA . LYS A 1 86 ? -15.767 4.034 12.552 1.00 95.31 86 LYS A CA 1
ATOM 664 C C . LYS A 1 86 ? -14.248 4.059 12.660 1.00 95.31 86 LYS A C 1
ATOM 666 O O . LYS A 1 86 ? -13.688 4.529 13.653 1.00 95.31 86 LYS A O 1
ATOM 671 N N . LEU A 1 87 ? -13.585 3.573 11.623 1.00 95.06 87 LEU A N 1
ATOM 672 C CA . LEU A 1 87 ? -12.138 3.566 11.495 1.00 95.06 87 LEU A CA 1
ATOM 673 C C . LEU A 1 87 ? -11.734 4.314 10.232 1.00 95.06 87 LEU A C 1
ATOM 675 O O . LEU A 1 87 ? -12.355 4.150 9.189 1.00 95.06 87 LEU A O 1
ATOM 679 N N . GLU A 1 88 ? -10.651 5.067 10.313 1.00 96.00 88 GLU A N 1
ATOM 680 C CA . GLU A 1 88 ? -9.868 5.455 9.151 1.00 96.00 88 GLU A CA 1
ATOM 681 C C . GLU A 1 88 ? -8.817 4.366 8.921 1.00 96.00 88 GLU A C 1
ATOM 683 O O . GLU A 1 88 ? -8.032 4.059 9.825 1.00 96.00 88 GLU A O 1
ATOM 688 N N . ILE A 1 89 ? -8.849 3.736 7.749 1.00 94.88 89 ILE A N 1
ATOM 689 C CA . ILE A 1 89 ? -7.894 2.697 7.357 1.00 94.88 89 ILE A CA 1
ATOM 690 C C . ILE A 1 89 ? -7.083 3.161 6.156 1.00 94.88 89 ILE A C 1
ATOM 692 O O . ILE A 1 89 ? -7.619 3.820 5.267 1.00 94.88 89 ILE A O 1
ATOM 696 N N . THR A 1 90 ? -5.814 2.764 6.109 1.00 95.19 90 THR A N 1
ATOM 697 C CA . THR A 1 90 ? -4.959 2.922 4.932 1.00 95.19 90 THR A CA 1
ATOM 698 C C . THR A 1 90 ? -4.533 1.553 4.426 1.00 95.19 90 THR A C 1
ATOM 700 O O . THR A 1 90 ? -4.083 0.710 5.205 1.00 95.19 90 THR A O 1
ATOM 703 N N .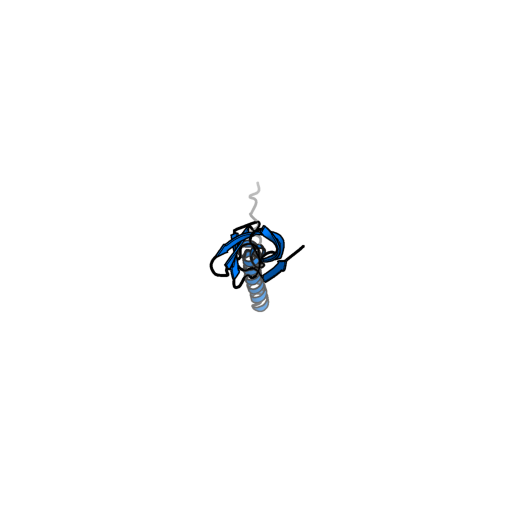 TYR A 1 91 ? -4.661 1.314 3.124 1.00 94.00 91 TYR A N 1
ATOM 704 C CA . TYR A 1 91 ? -4.280 0.051 2.495 1.00 94.00 91 TYR A CA 1
ATOM 705 C C . TYR A 1 91 ? -3.830 0.236 1.049 1.00 94.00 91 TYR A C 1
ATOM 707 O O . TYR A 1 91 ? -4.070 1.261 0.417 1.00 94.00 91 TYR A O 1
ATOM 715 N N . LYS A 1 92 ? -3.183 -0.799 0.515 1.00 92.94 92 LYS A N 1
ATOM 716 C CA . LYS A 1 92 ? -2.822 -0.893 -0.899 1.00 92.94 92 LYS A CA 1
ATOM 717 C C . LYS A 1 92 ? -3.959 -1.541 -1.687 1.00 92.94 92 LYS A C 1
ATOM 719 O O . LYS A 1 92 ? -4.339 -2.678 -1.388 1.00 92.94 92 LYS A O 1
ATOM 724 N N . TYR A 1 93 ? -4.496 -0.843 -2.682 1.00 90.19 93 TYR A N 1
ATOM 725 C CA . TYR A 1 93 ? -5.592 -1.334 -3.516 1.00 90.19 93 TYR A CA 1
ATOM 726 C C . TYR A 1 93 ? -5.254 -2.690 -4.155 1.00 90.19 93 TYR A C 1
ATOM 728 O O . TYR A 1 93 ? -4.136 -2.894 -4.634 1.00 90.19 93 TYR A O 1
ATOM 736 N N . GLY A 1 94 ? -6.193 -3.642 -4.126 1.00 87.44 94 GLY A N 1
ATOM 737 C CA . GLY A 1 94 ? -5.997 -4.987 -4.681 1.00 87.44 94 GLY A CA 1
ATOM 738 C C . GLY A 1 94 ? -5.145 -5.940 -3.826 1.00 87.44 94 GLY A C 1
ATOM 739 O O . GLY A 1 94 ? -4.978 -7.102 -4.188 1.00 87.44 94 GLY A O 1
ATOM 740 N N . THR A 1 95 ? -4.623 -5.491 -2.681 1.00 89.38 95 THR A N 1
ATOM 741 C CA . THR A 1 95 ? -3.989 -6.354 -1.658 1.00 89.38 95 THR A CA 1
ATOM 742 C C . THR A 1 95 ? -4.971 -6.642 -0.531 1.00 89.38 95 THR A C 1
ATOM 744 O O . THR A 1 95 ? -5.930 -5.901 -0.417 1.00 89.38 95 THR A O 1
ATOM 747 N N . SER A 1 96 ? -4.743 -7.631 0.338 1.00 88.88 96 SER A N 1
ATOM 748 C CA . SER A 1 96 ? -5.619 -7.896 1.500 1.00 88.88 96 SER A CA 1
ATOM 749 C C . SER A 1 96 ? -5.187 -7.207 2.799 1.00 88.88 96 SER A C 1
ATOM 751 O O . SER A 1 96 ? -5.963 -7.135 3.751 1.00 88.88 96 SER A O 1
ATOM 753 N N . GLN A 1 97 ? -3.951 -6.706 2.862 1.00 90.75 97 GLN A N 1
ATOM 754 C CA . GLN A 1 97 ? -3.364 -6.175 4.091 1.00 90.75 97 GLN A CA 1
ATOM 755 C C . GLN A 1 97 ? -3.799 -4.729 4.344 1.00 90.75 97 GLN A C 1
ATOM 757 O O . GLN A 1 97 ? -3.945 -3.933 3.416 1.00 90.75 97 GLN A O 1
ATOM 762 N N . ILE A 1 98 ? -3.999 -4.402 5.619 1.00 92.88 98 ILE A N 1
ATOM 763 C CA . ILE A 1 98 ? -4.215 -3.035 6.094 1.00 92.88 98 ILE A CA 1
ATOM 764 C C . ILE A 1 98 ? -2.879 -2.532 6.639 1.00 92.88 98 ILE A C 1
ATOM 766 O O . ILE A 1 98 ? -2.275 -3.181 7.489 1.00 92.88 98 ILE A O 1
ATOM 770 N N . GLU A 1 99 ? -2.425 -1.389 6.137 1.00 93.44 99 GLU A N 1
ATOM 771 C CA . GLU A 1 99 ? -1.156 -0.766 6.526 1.00 93.44 99 GLU A CA 1
ATOM 772 C C . GLU A 1 99 ? -1.323 -0.001 7.843 1.00 93.44 99 GLU A C 1
ATOM 774 O O . GLU A 1 99 ? -0.494 -0.099 8.745 1.00 93.44 99 GLU A O 1
ATOM 779 N N . THR A 1 100 ? -2.423 0.746 7.980 1.00 93.50 100 THR A N 1
ATOM 780 C CA . THR A 1 100 ? -2.750 1.476 9.208 1.00 93.50 100 THR A CA 1
ATOM 781 C C . THR A 1 100 ? -4.251 1.453 9.472 1.00 93.50 100 THR A C 1
ATOM 783 O O . THR A 1 100 ? -5.069 1.373 8.556 1.00 93.50 100 THR A O 1
ATOM 786 N N . HIS A 1 101 ? -4.620 1.521 10.749 1.00 93.94 101 HIS A N 1
ATOM 787 C CA . HIS A 1 101 ? -6.005 1.658 11.178 1.00 93.94 101 HIS A CA 1
ATOM 788 C C . HIS A 1 101 ? -6.081 2.543 12.421 1.00 93.94 101 HIS A C 1
ATOM 790 O O . HIS A 1 101 ? -5.307 2.388 13.370 1.00 93.94 101 HIS A O 1
ATOM 796 N N . LYS A 1 102 ? -7.037 3.469 12.444 1.00 94.31 102 LYS A N 1
ATOM 797 C CA . LYS A 1 102 ? -7.267 4.362 13.578 1.00 94.31 102 LYS A CA 1
ATOM 798 C C . LYS A 1 102 ? -8.755 4.573 13.787 1.00 94.31 102 LYS A C 1
ATOM 800 O O . LYS A 1 102 ? -9.478 4.879 12.848 1.00 94.31 102 LYS A O 1
ATOM 805 N N . LYS A 1 103 ? -9.211 4.466 15.035 1.00 93.19 103 LYS A N 1
ATOM 806 C CA . LYS A 1 103 ? -10.586 4.824 15.385 1.00 93.19 103 LYS A CA 1
ATOM 807 C C . LYS A 1 103 ? -10.790 6.329 15.255 1.00 93.19 103 LYS A C 1
ATOM 809 O O . LYS A 1 103 ? -9.998 7.108 15.789 1.00 93.19 103 LYS A O 1
ATOM 814 N N . ILE A 1 104 ? -11.857 6.706 14.568 1.00 92.88 104 ILE A N 1
ATOM 815 C CA . ILE A 1 104 ? -12.331 8.083 14.460 1.00 92.88 104 ILE A CA 1
ATOM 816 C C . ILE A 1 104 ? -13.630 8.211 15.258 1.00 92.88 104 ILE A C 1
ATOM 818 O O . ILE A 1 104 ? -14.393 7.249 15.365 1.00 92.88 104 ILE A O 1
ATOM 822 N N . ASN A 1 105 ? -13.815 9.365 15.896 1.00 79.50 105 ASN A N 1
ATOM 823 C CA . ASN A 1 105 ? -14.907 9.619 16.836 1.00 79.50 105 ASN A CA 1
ATOM 824 C C . ASN A 1 105 ? -16.058 10.360 16.159 1.00 79.50 105 ASN A C 1
ATOM 826 O O . ASN A 1 105 ? -15.754 11.299 15.390 1.00 79.50 105 ASN A O 1
#

Mean predicted aligned error: 12.41 Å

Sequence (105 aa):
MDYGGYEIANEEHHGLSNRQLGLIFGTAILGIFVVFALFIFPIKNLFPELITEQVTIVSKSDGQCVVNSQDHPRGISNCNYNVGDKLEITYKYGTSQIETHKKIN

Radius of gyration: 31.43 Å; Cα contacts (8 Å, |Δi|>4): 134; chains: 1; bounding box: 54×24×100 Å

Solvent-accessible surface area (backbone atoms only — not comparable to full-atom values): 6474 Å² total; per-residue (Å²): 132,85,80,86,74,80,80,74,75,75,76,77,76,69,79,68,47,72,68,56,49,50,48,54,52,51,51,52,54,50,50,50,53,50,52,47,52,67,75,70,44,68,69,84,71,73,62,59,54,78,46,73,49,81,32,44,30,75,41,71,57,98,46,31,29,33,31,62,54,96,87,54,76,32,67,39,77,80,42,90,75,56,70,70,42,40,27,41,36,31,28,40,58,96,56,74,62,67,78,44,76,44,82,55,134

Nearest PDB structures (foldseek):
  3k0x-assembly1_A  TM=6.268E-01  e=4.200E-02  Schizosaccharomyces pombe
  3kf6-assembly1_B  TM=6.301E-01  e=4.453E-02  Schizosaccharomyces pombe
  7pnw-assembly1_W  TM=4.321E-01  e=1.519E-01  Mus musculus
  8y39-assembly1_q  TM=5.477E-01  e=9.299E-01  Staphylococcus aureus
  6vt1-assembly4_D  TM=4.869E-01  e=9.299E-01  Naegleria gruberi